Protein AF-A0A945H0H3-F1 (afdb_monomer_lite)

Radius of gyration: 13.86 Å; chains: 1; bounding box: 29×25×39 Å

pLDDT: mean 80.95, std 11.32, range [48.31, 93.62]

Sequence (89 aa):
MLAEHKERKFNLLINLLPADISVVQAPPSRSRKIYAGFIADKQINKVVLATTNIFLKVTGKFIIAMAGKGDKMRLASSEKEAIAWLKEL

Secondary structure (DSSP, 8-state):
--STTTT--EEEEEE-TT--GGG-PPPPHHHHHHHHHHHHTT-EEEEEEE---HHHHHHHHHHHHHHT-GGGEEEESSHHHHHHHHH--

Foldseek 3Di:
DPPPCLPAADEEEAECAVPDPVPPDDDDPVVVVVVVVCVVSVRYQAYEYEYQDPVVVVVQVVVCVVVVPVVRYYYHPDPVVSVVSSPPD

Structure (mmCIF, N/CA/C/O backbone):
data_AF-A0A945H0H3-F1
#
_entry.id   AF-A0A945H0H3-F1
#
loop_
_atom_site.group_PDB
_atom_site.id
_atom_site.type_symbol
_atom_site.label_atom_id
_atom_site.label_alt_id
_atom_site.label_comp_id
_atom_site.label_asym_id
_atom_site.label_entity_id
_atom_site.label_seq_id
_atom_site.pdbx_PDB_ins_code
_atom_site.Cartn_x
_atom_site.Cartn_y
_atom_site.Cartn_z
_atom_site.occupancy
_atom_site.B_iso_or_equiv
_atom_site.auth_seq_id
_atom_site.auth_comp_id
_atom_site.auth_asym_id
_atom_site.auth_atom_id
_atom_site.pdbx_PDB_model_num
ATOM 1 N N . MET A 1 1 ? 4.182 3.625 25.975 1.00 49.22 1 MET A N 1
ATOM 2 C CA . MET A 1 1 ? 4.180 4.375 24.696 1.00 49.22 1 MET A CA 1
ATOM 3 C C . MET A 1 1 ? 3.237 3.818 23.609 1.00 49.22 1 MET A C 1
ATOM 5 O O . MET A 1 1 ? 3.175 4.426 22.556 1.00 49.22 1 MET A O 1
ATOM 9 N N . LEU A 1 2 ? 2.488 2.713 23.800 1.00 49.41 2 LEU A N 1
ATOM 10 C CA . LEU A 1 2 ? 1.572 2.168 22.764 1.00 49.41 2 LEU A CA 1
ATOM 11 C C . LEU A 1 2 ? 0.072 2.446 23.012 1.00 49.41 2 LEU A C 1
ATOM 13 O O . LEU A 1 2 ? -0.750 2.131 22.161 1.00 49.41 2 LEU A O 1
ATOM 17 N N . ALA A 1 3 ? -0.302 3.022 24.160 1.00 48.31 3 ALA A N 1
ATOM 18 C CA . ALA A 1 3 ? -1.709 3.198 24.540 1.00 48.31 3 ALA A CA 1
ATOM 19 C C . ALA A 1 3 ? -2.362 4.483 23.984 1.00 48.31 3 ALA A C 1
ATOM 21 O O . ALA A 1 3 ? -3.573 4.507 23.798 1.00 48.31 3 ALA A O 1
ATOM 22 N N . GLU A 1 4 ? -1.585 5.521 23.659 1.00 52.25 4 GLU A N 1
ATOM 23 C CA . GLU A 1 4 ? -2.104 6.857 23.294 1.00 52.25 4 GLU A CA 1
ATOM 24 C C . GLU A 1 4 ? -2.515 7.019 21.820 1.00 52.25 4 GLU A C 1
ATOM 26 O O . GLU A 1 4 ? -2.917 8.099 21.395 1.00 52.25 4 GLU A O 1
ATOM 31 N N . HIS A 1 5 ? -2.428 5.966 21.003 1.00 55.50 5 HIS A N 1
ATOM 32 C CA . HIS A 1 5 ? -2.680 6.078 19.561 1.00 55.50 5 HIS A CA 1
ATOM 33 C C . HIS A 1 5 ? -3.863 5.267 19.045 1.00 55.50 5 HIS A C 1
ATOM 35 O O . HIS A 1 5 ? -4.062 5.259 17.835 1.00 55.50 5 HIS A O 1
ATOM 41 N N . LYS A 1 6 ? -4.673 4.629 19.907 1.00 61.66 6 LYS A N 1
ATOM 42 C CA . LYS A 1 6 ? -5.765 3.737 19.466 1.00 61.66 6 LYS A CA 1
ATOM 43 C C . LYS A 1 6 ? -6.755 4.382 18.487 1.00 61.66 6 LYS A C 1
ATOM 45 O O . LYS A 1 6 ? -7.231 3.694 17.592 1.00 61.66 6 LYS A O 1
ATOM 50 N N . GLU A 1 7 ? -6.981 5.690 18.568 1.00 70.19 7 GLU A N 1
ATOM 51 C CA . GLU A 1 7 ? -7.926 6.393 17.686 1.00 70.19 7 GLU A CA 1
ATOM 52 C C . GLU A 1 7 ? -7.304 6.975 16.409 1.00 70.19 7 GLU A C 1
ATOM 54 O O . GLU A 1 7 ? -8.021 7.390 15.494 1.00 70.19 7 GLU A O 1
ATOM 59 N N . ARG A 1 8 ? -5.970 7.013 16.306 1.00 81.31 8 ARG A N 1
ATOM 60 C CA . ARG A 1 8 ? -5.309 7.650 15.166 1.00 81.31 8 ARG A CA 1
ATOM 61 C C . ARG A 1 8 ? -5.379 6.738 13.945 1.00 81.31 8 ARG A C 1
ATOM 63 O O . ARG A 1 8 ? -4.922 5.599 13.977 1.00 81.31 8 ARG A O 1
ATOM 70 N N . LYS A 1 9 ? -5.927 7.265 12.848 1.00 85.94 9 LYS A N 1
ATOM 71 C CA . LYS A 1 9 ? -5.926 6.593 11.546 1.00 85.94 9 LYS A CA 1
ATOM 72 C C . LYS A 1 9 ? -4.695 6.976 10.731 1.00 85.94 9 LYS A C 1
ATOM 74 O O . LYS A 1 9 ? -4.268 8.129 10.738 1.00 85.94 9 LYS A O 1
ATOM 79 N N . PHE A 1 10 ? -4.165 6.011 9.993 1.00 86.94 10 PHE A N 1
ATOM 80 C CA . PHE A 1 10 ? -2.992 6.144 9.145 1.00 86.94 10 PHE A CA 1
ATOM 81 C C . PHE A 1 10 ? -3.329 5.809 7.693 1.00 86.94 10 PHE A C 1
ATOM 83 O O . PHE A 1 10 ? -4.061 4.862 7.393 1.00 86.94 10 PHE A O 1
ATOM 90 N N . ASN A 1 11 ? -2.741 6.586 6.793 1.00 90.25 11 ASN A N 1
ATOM 91 C CA . ASN A 1 11 ? -2.688 6.309 5.367 1.00 90.25 11 ASN A CA 1
ATOM 92 C C . ASN A 1 11 ? -1.340 5.632 5.081 1.00 90.25 11 ASN A C 1
ATOM 94 O O . ASN A 1 11 ? -0.303 6.109 5.541 1.00 90.25 11 ASN A O 1
ATOM 98 N N . LEU A 1 12 ? -1.349 4.502 4.375 1.00 89.06 12 LEU A N 1
ATOM 99 C CA . LEU A 1 12 ? -0.172 3.665 4.162 1.00 89.06 12 LEU A CA 1
ATOM 100 C C . LEU A 1 12 ? 0.334 3.781 2.723 1.00 89.06 12 LEU A C 1
ATOM 102 O O . LEU A 1 12 ? -0.400 3.514 1.774 1.00 89.06 12 LEU A O 1
ATOM 106 N N . LEU A 1 13 ? 1.618 4.099 2.582 1.00 90.44 13 LEU A N 1
ATOM 107 C CA . LEU A 1 13 ? 2.362 3.986 1.333 1.00 90.44 13 LEU A CA 1
ATOM 108 C C . LEU A 1 13 ? 3.243 2.736 1.382 1.00 90.44 13 LEU A C 1
ATOM 110 O O . LEU A 1 13 ? 4.136 2.637 2.219 1.00 90.44 13 LEU A O 1
ATOM 114 N N . ILE A 1 14 ? 3.018 1.804 0.460 1.00 87.25 14 ILE A N 1
ATOM 115 C CA . ILE A 1 14 ? 3.922 0.684 0.198 1.00 87.25 14 ILE A CA 1
ATOM 116 C C . ILE A 1 14 ? 4.755 1.061 -1.030 1.00 87.25 14 ILE A C 1
ATOM 118 O O . ILE A 1 14 ? 4.293 0.932 -2.165 1.00 87.25 14 ILE A O 1
ATOM 122 N N . ASN A 1 15 ? 5.960 1.588 -0.803 1.00 86.31 15 ASN A N 1
ATOM 123 C CA . ASN A 1 15 ? 6.851 2.029 -1.875 1.00 86.31 15 ASN A CA 1
ATOM 124 C C . ASN A 1 15 ? 7.757 0.879 -2.343 1.00 86.31 15 ASN A C 1
ATOM 126 O O . ASN A 1 15 ? 8.703 0.509 -1.652 1.00 86.31 15 ASN A O 1
ATOM 130 N N . LEU A 1 16 ? 7.459 0.325 -3.519 1.00 85.19 16 LEU A N 1
ATOM 131 C CA . LEU A 1 16 ? 8.250 -0.707 -4.198 1.00 85.19 16 LEU A CA 1
ATOM 132 C C . LEU A 1 16 ? 8.940 -0.166 -5.461 1.00 85.19 16 LEU A C 1
ATOM 134 O O . LEU A 1 16 ? 9.395 -0.950 -6.288 1.00 85.19 16 LEU A O 1
ATOM 138 N N . LEU A 1 17 ? 9.002 1.156 -5.646 1.00 84.00 17 LEU A N 1
ATOM 139 C CA . LEU A 1 17 ? 9.716 1.781 -6.764 1.00 84.00 17 LEU A CA 1
ATOM 140 C C . LEU A 1 17 ? 11.231 1.516 -6.754 1.00 84.00 17 LEU A C 1
ATOM 142 O O . LEU A 1 17 ? 11.762 1.244 -7.827 1.00 84.00 17 LEU A O 1
ATOM 146 N N . PRO A 1 18 ? 11.933 1.556 -5.601 1.00 73.88 18 PRO A N 1
ATOM 147 C CA . PRO A 1 18 ? 13.367 1.272 -5.563 1.00 73.88 18 PRO A CA 1
ATOM 148 C C . PRO A 1 18 ? 13.681 -0.228 -5.438 1.00 73.88 18 PRO A C 1
ATOM 150 O O . PRO A 1 18 ? 14.847 -0.595 -5.326 1.00 73.88 18 PRO A O 1
ATOM 153 N N . ALA A 1 19 ? 12.667 -1.097 -5.389 1.00 65.75 19 ALA A N 1
ATOM 154 C CA . ALA A 1 19 ? 12.871 -2.510 -5.106 1.00 65.75 19 ALA A CA 1
ATOM 155 C C . ALA A 1 19 ? 13.292 -3.272 -6.368 1.00 65.75 19 ALA A C 1
ATOM 157 O O . ALA A 1 19 ? 12.508 -3.418 -7.308 1.00 65.75 19 ALA A O 1
ATOM 158 N N . ASP A 1 20 ? 14.504 -3.828 -6.348 1.00 66.44 20 ASP A N 1
ATOM 159 C CA . ASP A 1 20 ? 14.842 -4.954 -7.211 1.00 66.44 20 ASP A CA 1
ATOM 160 C C . ASP A 1 20 ? 14.084 -6.188 -6.702 1.00 66.44 20 ASP A C 1
ATOM 162 O O . ASP A 1 20 ? 14.212 -6.607 -5.549 1.00 66.44 20 ASP A O 1
ATOM 166 N N . ILE A 1 21 ? 13.240 -6.750 -7.561 1.00 63.88 21 ILE A N 1
ATOM 167 C CA . ILE A 1 21 ? 12.308 -7.831 -7.210 1.00 63.88 21 ILE A CA 1
ATOM 168 C C . ILE A 1 21 ? 13.060 -9.124 -6.908 1.00 63.88 21 ILE A C 1
ATOM 170 O O . ILE A 1 21 ? 12.555 -9.958 -6.158 1.00 63.88 21 ILE A O 1
ATOM 174 N N . SER A 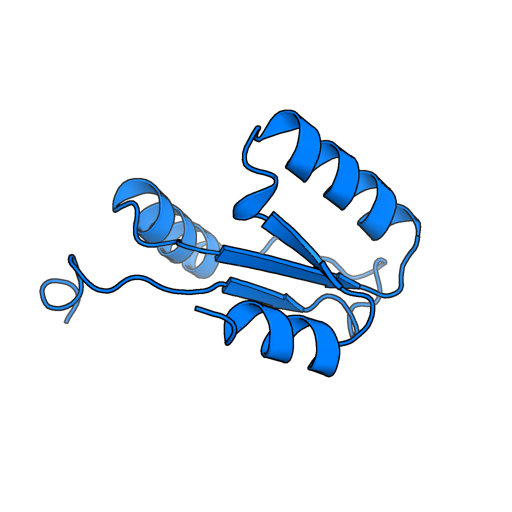1 22 ? 14.291 -9.250 -7.409 1.00 62.09 22 SER A N 1
ATOM 175 C CA . SER A 1 22 ? 15.195 -10.346 -7.060 1.00 62.09 22 SER A CA 1
ATOM 176 C C . SER A 1 22 ? 15.631 -10.328 -5.585 1.00 62.09 22 SER A C 1
ATOM 178 O O . SER A 1 22 ? 16.114 -11.339 -5.080 1.00 62.09 22 SER A O 1
ATOM 180 N N . VAL A 1 23 ? 15.401 -9.218 -4.867 1.00 60.78 23 VAL A N 1
ATOM 181 C CA . VAL A 1 23 ? 15.820 -9.007 -3.470 1.00 60.78 23 VAL A CA 1
ATOM 182 C C . VAL A 1 23 ? 14.636 -8.678 -2.548 1.00 60.78 23 VAL A C 1
ATOM 184 O O . VAL A 1 23 ? 14.836 -8.257 -1.407 1.00 60.78 23 VAL A O 1
ATOM 187 N N . VAL A 1 24 ? 13.384 -8.872 -2.988 1.00 63.44 24 VAL A N 1
ATOM 188 C CA . VAL A 1 24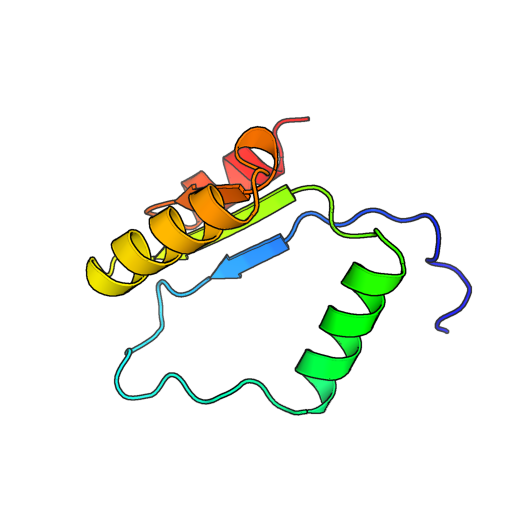 ? 12.207 -8.663 -2.122 1.00 63.44 24 VAL A CA 1
ATOM 189 C C . VAL A 1 24 ? 12.165 -9.764 -1.066 1.00 63.44 24 VAL A C 1
ATOM 191 O O . VAL A 1 24 ? 11.574 -10.828 -1.236 1.00 63.44 24 VAL A O 1
ATOM 194 N N . GLN A 1 25 ? 12.831 -9.499 0.051 1.00 68.25 25 GLN A N 1
ATOM 195 C CA . GLN A 1 25 ? 12.803 -10.357 1.219 1.00 68.25 25 GLN A CA 1
ATOM 196 C C . GLN A 1 25 ? 11.509 -10.141 1.995 1.00 68.25 25 GLN A C 1
ATOM 198 O O . GLN A 1 25 ? 10.933 -9.049 2.026 1.00 68.25 25 GLN A O 1
ATOM 203 N N . ALA A 1 26 ? 11.064 -11.197 2.672 1.00 69.56 26 ALA A N 1
ATOM 204 C CA . ALA A 1 26 ? 9.966 -11.076 3.611 1.00 69.56 26 ALA A CA 1
ATOM 205 C C . ALA A 1 26 ? 10.310 -10.008 4.671 1.00 69.56 26 ALA A C 1
ATOM 207 O O . ALA A 1 26 ? 11.414 -10.027 5.224 1.00 69.56 26 ALA A O 1
ATOM 208 N N . PRO A 1 27 ? 9.380 -9.095 5.003 1.00 71.88 27 PRO A N 1
ATOM 209 C CA . PRO A 1 27 ? 9.649 -8.069 5.995 1.00 71.88 27 PRO A CA 1
ATOM 210 C C . PRO A 1 27 ? 10.004 -8.690 7.362 1.00 71.88 27 PRO A C 1
ATOM 212 O O . PRO A 1 27 ? 9.422 -9.718 7.754 1.00 71.88 27 PRO A O 1
ATOM 215 N N . PRO A 1 28 ? 10.911 -8.058 8.135 1.00 83.19 28 PRO A N 1
ATOM 216 C CA . PRO A 1 28 ? 11.293 -8.526 9.463 1.00 83.19 28 PRO A CA 1
ATOM 217 C C . PRO A 1 28 ? 10.079 -8.786 10.366 1.00 83.19 28 PRO A C 1
ATOM 219 O O . PRO A 1 28 ? 9.045 -8.118 10.266 1.00 83.19 28 PRO A O 1
ATOM 222 N N . SER A 1 29 ? 10.199 -9.747 11.287 1.00 83.50 29 SER A N 1
ATOM 223 C CA . SER A 1 29 ? 9.109 -10.147 12.199 1.00 83.50 29 SER A CA 1
ATOM 224 C C . SER A 1 29 ? 8.528 -8.968 12.991 1.00 83.50 29 SER A C 1
ATOM 226 O O . SER A 1 29 ? 7.317 -8.897 13.197 1.00 83.50 29 SER A O 1
ATOM 228 N N . ARG A 1 30 ? 9.372 -8.002 13.374 1.00 82.69 30 ARG A N 1
ATOM 229 C CA . ARG A 1 30 ? 8.962 -6.766 14.051 1.00 82.69 30 ARG A CA 1
ATOM 230 C C . ARG A 1 30 ? 8.009 -5.926 13.198 1.00 82.69 30 ARG A C 1
ATOM 232 O O . ARG A 1 30 ? 6.953 -5.537 13.688 1.00 82.69 30 ARG A O 1
ATOM 239 N N . SER A 1 31 ? 8.341 -5.694 11.929 1.00 78.69 31 SER A N 1
ATOM 240 C CA . SER A 1 31 ? 7.505 -4.918 11.004 1.00 78.69 31 SER A CA 1
ATOM 241 C C . SER A 1 31 ? 6.160 -5.601 10.759 1.00 78.69 31 SER A C 1
ATOM 243 O O . SER A 1 31 ? 5.122 -4.943 10.758 1.00 78.69 31 SER A O 1
ATOM 245 N N . ARG A 1 32 ? 6.161 -6.937 10.648 1.00 80.88 32 ARG A N 1
ATOM 246 C CA . ARG A 1 32 ? 4.931 -7.735 10.529 1.00 80.88 32 ARG A CA 1
ATOM 247 C C . ARG A 1 32 ? 4.023 -7.594 11.752 1.00 80.88 32 ARG A C 1
ATOM 249 O O . ARG A 1 32 ? 2.822 -7.413 11.583 1.00 80.88 32 ARG A O 1
ATOM 256 N N . LYS A 1 33 ? 4.581 -7.623 12.969 1.00 83.00 33 LYS A N 1
ATOM 257 C CA . LYS A 1 33 ? 3.811 -7.425 14.213 1.00 83.00 33 LYS A CA 1
ATOM 258 C C . LYS A 1 33 ? 3.182 -6.033 14.293 1.00 83.00 33 LYS A C 1
ATOM 260 O O . LYS A 1 33 ? 2.019 -5.925 14.659 1.00 83.00 33 LYS A O 1
ATOM 265 N N . ILE A 1 34 ? 3.927 -4.990 13.924 1.00 82.12 34 ILE A N 1
ATOM 266 C CA . ILE A 1 34 ? 3.415 -3.609 13.911 1.00 82.12 34 ILE A CA 1
ATOM 267 C C . ILE A 1 34 ? 2.246 -3.485 12.930 1.00 82.12 34 ILE A C 1
ATOM 269 O O . ILE A 1 34 ? 1.180 -2.996 13.291 1.00 82.12 34 ILE A O 1
ATOM 273 N N . TYR A 1 35 ? 2.420 -3.993 11.709 1.00 80.69 35 TYR A N 1
ATOM 274 C CA . TY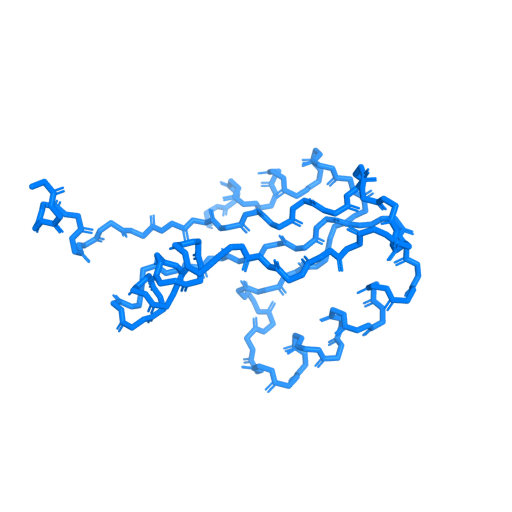R A 1 35 ? 1.374 -3.971 10.690 1.00 80.69 35 TYR A CA 1
ATOM 275 C C . TYR A 1 35 ? 0.122 -4.754 11.112 1.00 80.69 35 TYR A C 1
ATOM 277 O O . TYR A 1 35 ? -0.995 -4.264 10.950 1.00 80.69 35 TYR A O 1
ATOM 285 N N . ALA A 1 36 ? 0.299 -5.938 11.708 1.00 80.69 36 ALA A N 1
ATOM 286 C CA . ALA A 1 36 ? -0.805 -6.728 12.246 1.00 80.69 36 ALA A CA 1
ATOM 287 C C . ALA A 1 36 ? -1.573 -5.972 13.344 1.00 80.69 36 ALA A C 1
ATOM 289 O O . ALA A 1 36 ? -2.802 -6.014 13.350 1.00 80.69 36 ALA A O 1
ATOM 290 N N . GLY A 1 37 ? -0.870 -5.235 14.212 1.00 82.69 37 GLY A N 1
ATOM 291 C CA . GLY A 1 37 ? -1.487 -4.354 15.209 1.00 82.69 37 GLY A CA 1
ATOM 292 C C . GLY A 1 37 ? -2.364 -3.278 14.567 1.00 82.69 37 GLY A C 1
ATOM 293 O O . GLY A 1 37 ? -3.543 -3.174 14.888 1.00 82.69 37 GLY A O 1
ATOM 294 N N . PHE A 1 38 ? -1.842 -2.554 13.572 1.00 82.31 38 PHE A N 1
ATOM 295 C CA . PHE A 1 38 ? -2.608 -1.512 12.874 1.00 82.31 38 PHE A CA 1
ATOM 296 C C . PHE A 1 38 ? -3.846 -2.044 12.139 1.00 82.31 38 PHE A C 1
ATOM 298 O O . PHE A 1 38 ? -4.862 -1.347 12.061 1.00 82.31 38 PHE A O 1
ATOM 305 N N . ILE A 1 39 ? -3.788 -3.268 11.600 1.00 80.88 39 ILE A N 1
ATOM 306 C CA . ILE A 1 39 ? -4.963 -3.927 11.012 1.00 80.88 39 ILE A CA 1
ATOM 307 C C . ILE A 1 39 ? -5.982 -4.285 12.093 1.00 80.88 39 ILE A C 1
ATOM 309 O O . ILE A 1 39 ? -7.163 -3.972 11.925 1.00 80.88 39 ILE A O 1
ATOM 313 N N . ALA A 1 40 ? -5.541 -4.951 13.165 1.00 77.44 40 ALA A N 1
ATOM 314 C CA . ALA A 1 40 ? -6.413 -5.413 14.243 1.00 77.44 40 ALA A CA 1
ATOM 315 C C . ALA A 1 40 ? -7.173 -4.242 14.884 1.00 77.44 40 ALA A C 1
ATOM 317 O O . ALA A 1 40 ? -8.385 -4.324 15.087 1.00 77.44 40 ALA A O 1
ATOM 318 N N . ASP A 1 41 ? -6.484 -3.118 15.071 1.00 82.56 41 ASP A N 1
ATOM 319 C CA . ASP A 1 41 ? -7.041 -1.896 15.648 1.00 82.56 41 ASP A CA 1
ATOM 320 C C . ASP A 1 41 ? -7.812 -1.032 14.623 1.00 82.56 41 ASP A C 1
ATOM 322 O O . ASP A 1 41 ? -8.262 0.065 14.947 1.00 82.56 41 ASP A O 1
ATOM 326 N N . LYS A 1 42 ? -7.995 -1.500 13.375 1.00 82.00 42 LYS A N 1
ATOM 327 C CA . LYS A 1 42 ? -8.689 -0.783 12.279 1.00 82.00 42 LYS A CA 1
ATOM 328 C C . LYS A 1 42 ? -8.133 0.624 12.008 1.00 82.00 42 LYS A C 1
ATOM 330 O O . LYS A 1 42 ? -8.861 1.522 11.576 1.00 82.00 42 LYS A O 1
ATOM 335 N N . GLN A 1 43 ? -6.834 0.809 12.213 1.00 86.88 43 GLN A N 1
ATOM 336 C CA . GLN A 1 43 ? -6.171 2.108 12.102 1.00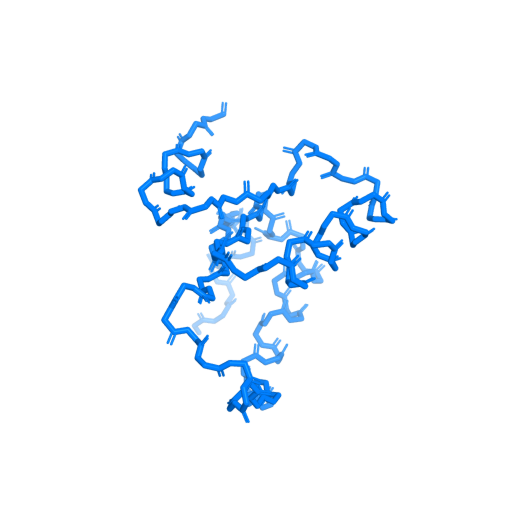 86.88 43 GLN A CA 1
ATOM 337 C C . GLN A 1 43 ? -5.749 2.450 10.674 1.00 86.88 43 GLN A C 1
ATOM 339 O O . GLN A 1 43 ? -5.413 3.594 10.397 1.00 86.88 43 GLN A O 1
ATOM 344 N N . ILE A 1 44 ? -5.777 1.498 9.742 1.00 87.19 44 ILE A N 1
ATOM 345 C CA . ILE A 1 44 ? -5.414 1.750 8.342 1.00 87.19 44 ILE A CA 1
ATOM 346 C C . ILE A 1 44 ? -6.638 2.253 7.567 1.00 87.19 44 ILE A C 1
ATOM 348 O O . ILE A 1 44 ? -7.632 1.537 7.424 1.00 87.19 44 ILE A O 1
ATOM 352 N N . ASN A 1 45 ? -6.553 3.478 7.048 1.00 88.31 45 ASN A N 1
ATOM 353 C CA . ASN A 1 45 ? -7.637 4.133 6.317 1.00 88.31 45 ASN A CA 1
ATOM 354 C C . ASN A 1 45 ? -7.528 3.942 4.797 1.00 88.31 45 ASN A C 1
ATOM 356 O O . ASN A 1 45 ? -8.427 3.355 4.197 1.00 88.31 45 ASN A O 1
ATOM 360 N N . LYS A 1 46 ? -6.424 4.399 4.194 1.00 90.38 46 LYS A N 1
ATOM 361 C CA . LYS A 1 46 ? -6.104 4.230 2.767 1.00 90.38 46 LYS A CA 1
ATOM 362 C C . LYS A 1 46 ? -4.757 3.523 2.614 1.00 90.38 46 LYS A C 1
ATOM 364 O O . LYS A 1 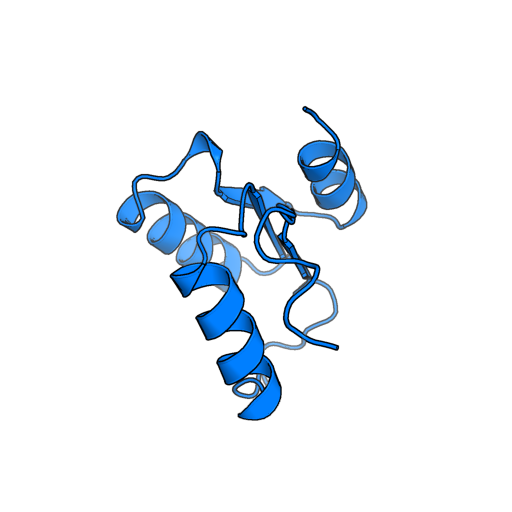46 ? -3.865 3.709 3.440 1.00 90.38 46 LYS A O 1
ATOM 369 N N . VAL A 1 47 ? -4.598 2.730 1.562 1.00 90.12 47 VAL A N 1
ATOM 370 C CA . VAL A 1 47 ? -3.353 2.046 1.196 1.00 90.12 47 VAL A CA 1
ATOM 371 C C . VAL A 1 47 ? -3.056 2.329 -0.268 1.00 90.12 47 VAL A C 1
ATOM 373 O O . VAL A 1 47 ? -3.912 2.136 -1.125 1.00 90.12 47 VAL A O 1
ATOM 376 N N . VAL A 1 48 ? -1.836 2.743 -0.580 1.00 92.12 48 VAL A N 1
ATOM 377 C CA . VAL A 1 48 ? -1.376 2.847 -1.965 1.00 92.12 48 VAL A CA 1
ATOM 378 C C . VAL A 1 48 ? -0.105 2.034 -2.155 1.00 92.12 48 VAL A C 1
ATOM 380 O O . VAL A 1 48 ? 0.825 2.101 -1.350 1.00 92.12 48 VAL A O 1
ATOM 383 N N . LEU A 1 49 ? -0.081 1.243 -3.222 1.00 90.50 49 LEU A N 1
ATOM 384 C CA . LEU A 1 49 ? 1.085 0.483 -3.650 1.00 90.50 49 LEU A CA 1
ATOM 385 C C . LEU A 1 49 ? 1.745 1.225 -4.812 1.00 90.50 49 LEU A C 1
ATOM 387 O O . LEU A 1 49 ? 1.164 1.318 -5.895 1.00 90.50 49 LEU A O 1
ATOM 391 N N . ALA A 1 50 ? 2.948 1.749 -4.591 1.00 91.69 50 ALA A N 1
ATOM 392 C CA . ALA A 1 50 ? 3.721 2.427 -5.622 1.00 91.69 50 ALA A CA 1
ATOM 393 C C . ALA A 1 50 ? 4.721 1.450 -6.250 1.00 91.69 50 ALA A C 1
ATOM 395 O O . ALA A 1 50 ? 5.595 0.927 -5.561 1.00 91.69 50 ALA A O 1
ATOM 396 N N . THR A 1 51 ? 4.592 1.180 -7.549 1.00 89.19 51 THR A N 1
ATOM 397 C CA . THR A 1 51 ? 5.513 0.294 -8.274 1.00 89.19 51 THR A CA 1
ATOM 398 C C . THR A 1 51 ? 5.505 0.578 -9.775 1.00 89.19 51 THR A C 1
ATOM 400 O O . THR A 1 51 ? 4.471 0.893 -10.367 1.00 89.19 51 THR A O 1
ATOM 403 N N . THR A 1 52 ? 6.659 0.435 -10.421 1.00 88.69 52 THR A N 1
ATOM 404 C CA . THR A 1 52 ? 6.800 0.469 -11.886 1.00 88.69 52 THR A CA 1
ATOM 405 C C . THR A 1 52 ? 6.726 -0.925 -12.500 1.00 88.69 52 THR A C 1
ATOM 407 O O . THR A 1 52 ? 6.466 -1.048 -13.696 1.00 88.69 52 THR A O 1
ATOM 410 N N . ASN A 1 53 ? 6.877 -1.983 -11.700 1.00 86.69 53 ASN A N 1
ATOM 411 C CA . ASN A 1 53 ? 6.941 -3.343 -12.204 1.00 86.69 53 ASN A CA 1
ATOM 412 C C . ASN A 1 53 ? 5.564 -3.913 -12.561 1.00 86.69 53 ASN A C 1
ATOM 414 O O . ASN A 1 53 ? 4.629 -3.888 -11.761 1.00 86.69 53 ASN A O 1
ATOM 418 N N . ILE A 1 54 ? 5.461 -4.494 -13.756 1.00 87.31 54 ILE A N 1
ATOM 419 C CA . ILE A 1 54 ? 4.201 -5.012 -14.288 1.00 87.31 54 ILE A CA 1
ATOM 420 C C . ILE A 1 54 ? 3.631 -6.187 -13.481 1.00 87.31 54 ILE A C 1
ATOM 422 O O . ILE A 1 54 ? 2.428 -6.208 -13.229 1.00 87.31 54 ILE A O 1
ATOM 426 N N . PHE A 1 55 ? 4.468 -7.116 -13.011 1.00 85.56 55 PHE A N 1
ATOM 427 C CA . PHE A 1 55 ? 4.019 -8.252 -12.203 1.00 85.56 55 PHE A CA 1
ATOM 428 C C . PHE A 1 55 ? 3.431 -7.772 -10.878 1.00 85.56 55 PHE A C 1
ATOM 430 O O . PHE A 1 55 ? 2.324 -8.163 -10.515 1.00 85.56 55 PHE A O 1
ATOM 437 N N . LEU A 1 56 ? 4.111 -6.845 -10.197 1.00 85.00 56 LEU A N 1
ATOM 438 C CA . LEU A 1 56 ? 3.605 -6.254 -8.956 1.00 85.00 56 LEU A CA 1
ATOM 439 C C . LEU A 1 56 ? 2.315 -5.451 -9.174 1.00 85.00 56 LEU A C 1
ATOM 441 O O . LEU A 1 56 ? 1.433 -5.484 -8.315 1.00 85.00 56 LEU A O 1
ATOM 445 N N . LYS A 1 57 ? 2.151 -4.784 -10.326 1.00 87.94 57 LYS A N 1
ATOM 446 C CA . LYS A 1 57 ? 0.879 -4.134 -10.686 1.00 87.94 57 LYS A CA 1
ATOM 447 C C . LYS A 1 57 ? -0.250 -5.151 -10.837 1.00 87.94 57 LYS A C 1
ATOM 449 O O . LYS A 1 57 ? -1.327 -4.924 -10.295 1.00 87.94 57 LYS A O 1
ATOM 454 N N . VAL A 1 58 ? -0.031 -6.259 -11.545 1.00 88.75 58 VAL A N 1
ATOM 455 C CA . VAL A 1 58 ? -1.054 -7.308 -11.723 1.00 88.75 58 VAL A CA 1
ATOM 456 C C . VAL A 1 58 ? -1.432 -7.922 -10.375 1.00 88.75 58 VAL A C 1
ATOM 458 O O . VAL A 1 58 ? -2.615 -7.956 -10.033 1.00 88.75 58 VAL A O 1
ATOM 461 N N . THR A 1 59 ? -0.441 -8.305 -9.569 1.00 86.50 59 THR A N 1
ATOM 462 C CA . THR A 1 59 ? -0.661 -8.845 -8.220 1.00 86.50 59 THR A CA 1
ATOM 463 C C . THR A 1 59 ? -1.400 -7.850 -7.331 1.00 86.50 59 THR A C 1
ATOM 465 O O . THR A 1 59 ? -2.363 -8.211 -6.659 1.00 86.50 59 THR A O 1
ATOM 468 N N . GLY A 1 60 ? -1.011 -6.575 -7.357 1.00 86.56 60 GLY A N 1
ATOM 469 C CA . GLY A 1 60 ? -1.685 -5.532 -6.594 1.00 86.56 60 GLY A CA 1
ATOM 470 C C . GLY A 1 60 ? -3.138 -5.321 -7.030 1.00 86.56 60 GLY A C 1
ATOM 471 O O . GLY A 1 60 ? -4.009 -5.239 -6.169 1.00 86.56 60 GLY A O 1
ATOM 472 N N . LYS A 1 61 ? -3.438 -5.320 -8.339 1.00 87.31 61 LYS A N 1
ATOM 473 C CA . LYS A 1 61 ? -4.827 -5.267 -8.841 1.00 87.31 61 LYS A CA 1
ATOM 474 C C . LYS A 1 61 ? -5.650 -6.449 -8.337 1.00 87.31 61 LYS A C 1
ATOM 476 O O . LYS A 1 61 ? -6.773 -6.253 -7.884 1.00 87.31 61 LYS A O 1
ATOM 481 N N . PHE A 1 62 ? -5.083 -7.652 -8.393 1.00 86.12 62 PHE A N 1
ATOM 482 C CA . PHE A 1 62 ? -5.739 -8.863 -7.912 1.00 86.12 62 PHE A CA 1
ATOM 483 C C . PHE A 1 62 ? -6.055 -8.77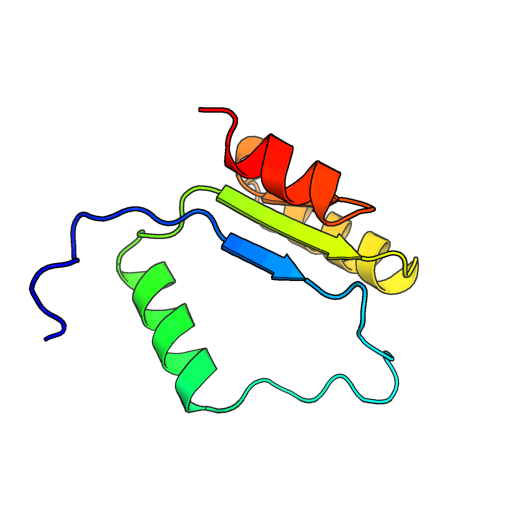8 -6.411 1.00 86.12 62 PHE A C 1
ATOM 485 O O . PHE A 1 62 ? -7.192 -9.008 -6.008 1.00 86.12 62 PHE A O 1
ATOM 492 N N . ILE A 1 63 ? -5.088 -8.354 -5.590 1.00 84.44 63 ILE A N 1
ATOM 493 C CA . ILE A 1 63 ? -5.282 -8.163 -4.145 1.00 84.44 63 ILE A CA 1
ATOM 494 C C . ILE A 1 63 ? -6.365 -7.113 -3.861 1.00 84.44 63 ILE A C 1
ATOM 496 O O . ILE A 1 63 ? -7.218 -7.341 -3.007 1.00 84.44 63 ILE A O 1
ATOM 500 N N . ILE A 1 64 ? -6.358 -5.982 -4.573 1.00 84.88 64 ILE A N 1
ATOM 501 C CA . ILE A 1 64 ? -7.361 -4.917 -4.406 1.00 84.88 64 ILE A CA 1
ATOM 502 C C . ILE A 1 64 ? -8.766 -5.437 -4.731 1.00 84.88 64 ILE A C 1
ATOM 504 O O . ILE A 1 64 ? -9.696 -5.199 -3.959 1.00 84.88 64 ILE A O 1
ATOM 508 N N . ALA A 1 65 ? -8.907 -6.174 -5.836 1.00 84.19 65 ALA A N 1
ATOM 509 C CA . ALA A 1 65 ? -10.172 -6.778 -6.238 1.00 84.19 65 ALA A CA 1
ATOM 510 C C . ALA A 1 65 ? -10.675 -7.784 -5.189 1.00 84.19 65 ALA A C 1
ATOM 512 O O . ALA A 1 65 ? -11.830 -7.706 -4.776 1.00 84.19 65 ALA A O 1
ATOM 513 N N . MET A 1 66 ? -9.802 -8.669 -4.691 1.00 82.75 66 MET A N 1
ATOM 514 C CA . MET A 1 66 ? -10.158 -9.640 -3.648 1.00 82.75 66 MET A CA 1
ATOM 515 C C . MET A 1 66 ? -10.519 -8.989 -2.311 1.00 82.75 66 MET A C 1
ATOM 517 O O . MET A 1 66 ? -11.385 -9.484 -1.596 1.00 82.75 66 MET A O 1
ATOM 521 N N . ALA A 1 67 ? -9.857 -7.889 -1.951 1.00 78.50 67 ALA A N 1
ATOM 522 C CA . ALA A 1 67 ? -10.109 -7.207 -0.689 1.00 78.50 67 ALA A CA 1
ATOM 523 C C . ALA A 1 67 ? -11.486 -6.521 -0.643 1.00 78.50 67 ALA A C 1
ATOM 525 O O . ALA A 1 67 ? -11.911 -6.129 0.444 1.00 78.50 67 ALA A O 1
ATOM 526 N N . GLY A 1 68 ? -12.152 -6.318 -1.791 1.00 71.44 68 GLY A N 1
ATOM 527 C CA . GLY A 1 68 ? -13.437 -5.612 -1.876 1.00 71.44 68 GLY A CA 1
ATOM 528 C C . GLY A 1 68 ? -13.374 -4.160 -1.381 1.00 71.44 68 GLY A C 1
ATOM 529 O O . GLY A 1 68 ? -14.389 -3.578 -1.015 1.00 71.44 68 GLY A O 1
ATOM 530 N N . LYS A 1 69 ? -12.168 -3.579 -1.315 1.00 69.81 69 LYS A N 1
ATOM 531 C CA . LYS A 1 69 ? -11.866 -2.261 -0.728 1.00 69.81 69 LYS A CA 1
ATOM 532 C C . LYS A 1 69 ? -11.296 -1.302 -1.776 1.00 69.81 69 LYS A C 1
ATOM 534 O O . LYS A 1 69 ? -10.310 -0.618 -1.506 1.00 69.81 69 LYS A O 1
ATOM 539 N N . GLY A 1 70 ? -11.906 -1.264 -2.961 1.00 68.19 70 GLY A N 1
ATOM 540 C CA . GLY A 1 70 ? -11.438 -0.461 -4.100 1.00 68.19 70 GLY A CA 1
ATOM 541 C C . GLY A 1 70 ? -11.188 1.012 -3.755 1.00 68.19 70 GLY A C 1
ATOM 542 O O . GLY A 1 70 ? -10.160 1.560 -4.132 1.00 68.19 70 GLY A O 1
ATOM 543 N N . ASP A 1 71 ? -12.043 1.616 -2.928 1.00 76.38 71 ASP A N 1
ATOM 544 C CA . ASP A 1 71 ? -11.918 3.038 -2.557 1.00 76.38 71 ASP A CA 1
ATOM 545 C C . ASP A 1 71 ? -10.801 3.316 -1.539 1.00 76.38 71 ASP A C 1
ATOM 547 O O . ASP A 1 71 ? -10.361 4.451 -1.358 1.00 76.38 71 ASP A O 1
ATOM 551 N N . LYS A 1 72 ? -10.337 2.273 -0.843 1.00 85.25 72 LYS A N 1
ATOM 552 C CA . LYS A 1 72 ? -9.313 2.365 0.207 1.00 85.25 72 LYS A CA 1
ATOM 553 C C . LYS A 1 72 ? -7.973 1.804 -0.233 1.00 85.25 72 LYS A C 1
ATOM 555 O O . LYS A 1 72 ? -7.017 1.906 0.531 1.00 85.25 72 LYS A O 1
ATOM 560 N N . MET A 1 73 ? -7.881 1.206 -1.419 1.00 88.62 73 MET A N 1
ATOM 561 C CA . MET A 1 73 ? -6.649 0.612 -1.921 1.00 88.62 73 MET A CA 1
ATOM 562 C C . MET A 1 73 ? -6.417 0.961 -3.389 1.00 88.62 73 MET A C 1
ATOM 564 O O . MET A 1 73 ? -7.262 0.686 -4.233 1.00 88.62 73 MET A O 1
ATOM 568 N N . ARG A 1 74 ? -5.244 1.513 -3.712 1.00 90.56 74 ARG A N 1
ATOM 569 C CA . ARG A 1 74 ? -4.915 1.948 -5.077 1.00 90.56 74 ARG A CA 1
ATOM 570 C C . ARG A 1 74 ? -3.487 1.576 -5.487 1.00 90.56 74 ARG A C 1
ATOM 572 O O . ARG A 1 74 ? -2.611 1.375 -4.650 1.00 90.56 74 ARG A O 1
ATOM 579 N N . LEU A 1 75 ? -3.254 1.499 -6.795 1.00 91.19 75 LEU A N 1
ATOM 580 C CA . LEU A 1 75 ? -1.919 1.442 -7.391 1.00 91.19 75 LEU A CA 1
ATOM 581 C C . LEU A 1 75 ? -1.473 2.826 -7.858 1.00 91.19 75 LEU A C 1
ATOM 583 O O . LEU A 1 75 ? -2.267 3.558 -8.447 1.00 91.19 75 LEU A O 1
ATOM 587 N N . ALA A 1 76 ? -0.196 3.131 -7.676 1.00 92.75 76 ALA A N 1
ATOM 588 C CA . ALA A 1 76 ? 0.449 4.313 -8.232 1.00 92.75 76 ALA A CA 1
ATOM 589 C C . ALA A 1 76 ? 1.701 3.909 -9.016 1.00 92.75 76 ALA A C 1
ATOM 591 O O . ALA A 1 76 ? 2.394 2.951 -8.661 1.00 92.75 76 ALA A O 1
ATOM 592 N N . SER A 1 77 ? 2.006 4.649 -10.081 1.00 89.12 77 SER A N 1
ATOM 593 C CA . SER A 1 77 ? 3.231 4.428 -10.868 1.00 89.12 77 SER A CA 1
ATOM 594 C C . SER A 1 77 ? 4.381 5.339 -10.432 1.00 89.12 77 SER A C 1
ATOM 596 O O . SER A 1 77 ? 5.501 5.173 -10.905 1.00 89.12 77 SER A O 1
ATOM 598 N N . SER A 1 78 ? 4.122 6.285 -9.525 1.00 90.25 78 SER A N 1
ATOM 599 C CA . SER A 1 78 ? 5.133 7.163 -8.938 1.00 90.25 78 SER A CA 1
ATOM 600 C C . SER A 1 78 ? 4.839 7.456 -7.469 1.00 90.25 78 SER A C 1
ATOM 602 O O . SER A 1 78 ? 3.693 7.399 -7.019 1.00 90.25 78 SER A O 1
ATOM 604 N N . GLU A 1 79 ? 5.878 7.819 -6.723 1.00 90.12 79 GLU A N 1
ATOM 605 C CA . GLU A 1 79 ? 5.748 8.223 -5.323 1.00 90.12 79 GLU A CA 1
ATOM 606 C C . GLU A 1 79 ? 4.944 9.522 -5.188 1.00 90.12 79 GLU A C 1
ATOM 608 O O . GLU A 1 79 ? 4.103 9.647 -4.302 1.00 90.12 79 GLU A O 1
ATOM 613 N N . LYS A 1 80 ? 5.128 10.463 -6.121 1.00 91.38 80 LYS A N 1
ATOM 614 C CA . LYS A 1 80 ? 4.385 11.729 -6.147 1.00 91.38 80 LYS A CA 1
ATOM 615 C C . LYS A 1 80 ? 2.879 11.503 -6.303 1.00 91.38 80 LYS A C 1
ATOM 617 O O . LYS A 1 80 ? 2.101 12.099 -5.564 1.00 91.38 80 LYS A O 1
ATOM 622 N N . GLU A 1 81 ? 2.479 10.630 -7.229 1.00 91.88 81 GLU A N 1
ATOM 623 C CA . GLU A 1 81 ? 1.076 10.239 -7.425 1.00 91.88 81 GLU A CA 1
ATOM 624 C C . GLU A 1 81 ? 0.510 9.571 -6.166 1.00 91.88 81 GLU A C 1
ATOM 626 O O . GLU A 1 81 ? -0.574 9.924 -5.703 1.00 91.88 81 GLU A O 1
ATOM 631 N N . ALA A 1 82 ? 1.269 8.644 -5.580 1.00 92.06 82 ALA A N 1
ATOM 632 C CA . ALA A 1 82 ? 0.871 7.952 -4.365 1.00 92.06 82 ALA A CA 1
ATOM 633 C C . ALA A 1 82 ? 0.626 8.917 -3.197 1.00 92.06 82 ALA A C 1
ATOM 635 O O . ALA A 1 82 ? -0.413 8.850 -2.542 1.00 92.06 82 ALA A O 1
ATOM 636 N N . ILE A 1 83 ? 1.562 9.835 -2.952 1.00 92.75 83 ILE A N 1
ATOM 637 C CA . ILE A 1 83 ? 1.453 10.821 -1.874 1.00 92.75 83 ILE A CA 1
ATOM 638 C C . ILE A 1 83 ? 0.283 11.776 -2.120 1.00 92.75 83 ILE A C 1
ATOM 640 O O . ILE A 1 83 ? -0.419 12.109 -1.167 1.00 92.75 83 ILE A O 1
ATOM 644 N N . ALA A 1 84 ? 0.063 12.213 -3.364 1.00 93.62 84 ALA A N 1
ATOM 645 C CA . ALA A 1 84 ? -1.061 13.083 -3.701 1.00 93.62 84 ALA A CA 1
ATOM 646 C C . ALA A 1 84 ? -2.399 12.422 -3.335 1.00 93.62 84 ALA A C 1
ATOM 648 O O . ALA A 1 84 ? -3.178 12.999 -2.581 1.00 93.62 84 ALA A O 1
ATOM 649 N N . TRP A 1 85 ? -2.606 11.170 -3.746 1.00 92.44 85 TRP A N 1
ATOM 650 C CA . TRP A 1 85 ? -3.840 10.441 -3.449 1.00 92.44 85 TRP A CA 1
ATOM 651 C C . TRP A 1 85 ? -4.035 10.154 -1.952 1.00 92.44 85 TRP A C 1
ATOM 653 O O . TRP A 1 85 ? -5.148 10.233 -1.440 1.00 92.44 85 TRP A O 1
ATOM 663 N N . LEU A 1 86 ? -2.960 9.867 -1.206 1.00 91.06 86 LEU A N 1
ATOM 664 C CA . LEU A 1 86 ? -3.062 9.689 0.250 1.00 91.06 86 LEU A CA 1
ATOM 665 C C . LEU A 1 86 ? -3.397 10.992 0.995 1.00 91.06 86 LEU A C 1
ATOM 667 O O . LEU A 1 86 ? -3.795 10.921 2.159 1.00 91.06 86 LEU A O 1
ATOM 671 N N . LYS A 1 87 ? -3.196 12.159 0.375 1.00 90.44 87 LYS A N 1
ATOM 672 C CA . LYS A 1 87 ? -3.531 13.472 0.947 1.00 90.44 87 LYS A CA 1
ATOM 673 C C . LYS A 1 87 ? -4.932 13.949 0.580 1.00 90.44 87 LYS A C 1
ATOM 675 O O . LYS A 1 87 ? -5.460 14.799 1.290 1.00 90.44 87 LYS A O 1
ATOM 680 N N . GLU A 1 88 ? -5.521 13.427 -0.492 1.00 86.56 88 GLU A N 1
ATOM 681 C CA . GLU A 1 88 ? -6.930 13.663 -0.810 1.00 86.56 88 GLU A CA 1
ATOM 682 C C . GLU A 1 88 ? -7.779 13.096 0.339 1.00 86.56 88 GLU A C 1
ATOM 684 O O . GLU A 1 88 ? -7.636 11.921 0.697 1.00 86.56 88 GLU A O 1
ATOM 689 N N . LEU A 1 89 ? -8.590 13.953 0.971 1.00 58.75 89 LEU A N 1
ATOM 690 C CA . LEU A 1 89 ? -9.465 13.598 2.095 1.00 58.75 89 LEU A CA 1
ATOM 691 C C . LEU A 1 89 ? -10.649 12.771 1.590 1.00 58.75 89 LEU A C 1
ATOM 693 O O . LEU A 1 89 ? -11.476 13.331 0.846 1.00 58.75 89 LEU A O 1
#